Protein AF-A0A0T9NEE0-F1 (afdb_monomer)

Organism: NCBI:txid1288385

Foldseek 3Di:
DDPVVVVVVVVVVVVPPPPPPPPDPPPQAWKKWWLDPPNDPPPVIDIDTDHPPDDDPDDDPCPVVRTDDIDHHPPDDDDDDDDD

Mean predicted aligned error: 13.09 Å

Nearest PDB structures (foldseek):
  2m4v-assembly1_A  TM=3.061E-01  e=9.104E+00  Mycobacterium tuberculosis

Solvent-accessible surface area (backbone atoms only — not comparable to full-atom values): 5622 Å² total; per-residue (Å²): 136,55,73,70,56,55,54,52,53,54,55,55,57,63,70,73,64,68,77,76,80,77,82,65,89,79,58,78,71,28,42,33,39,10,43,26,60,91,70,33,61,62,98,80,27,45,77,49,71,45,62,75,96,69,86,72,96,64,75,60,75,88,48,69,96,38,65,58,27,74,50,72,44,87,95,66,86,85,89,87,82,80,90,130

Radius of gyration: 21.71 Å; Cα contacts (8 Å, |Δi|>4): 75; chains: 1; bounding box: 23×76×37 Å

pLDDT: mean 77.57, std 13.34, range [46.69, 95.06]

Secondary structure (DSSP, 8-state):
--HHHHHHHHHHHHHS--------TT-TT-EEEESSGGG--GGG--EEEE-TT---SS--GGGTTT--EEE--TT---------

Structure (mmCIF, N/CA/C/O backbone):
data_AF-A0A0T9NEE0-F1
#
_entry.id   AF-A0A0T9NEE0-F1
#
loop_
_atom_site.group_PDB
_atom_site.id
_atom_site.type_symbol
_atom_site.label_atom_id
_atom_site.label_alt_id
_atom_site.label_comp_id
_atom_site.label_asym_id
_atom_site.label_entity_id
_atom_site.label_seq_id
_atom_site.pdbx_PDB_ins_code
_atom_site.Cartn_x
_atom_site.Cartn_y
_atom_site.Cartn_z
_atom_site.occupancy
_atom_site.B_iso_or_equiv
_atom_site.auth_seq_id
_atom_site.auth_comp_id
_atom_site.auth_asym_id
_atom_site.auth_atom_id
_atom_site.pdbx_PDB_model_num
ATOM 1 N N . MET A 1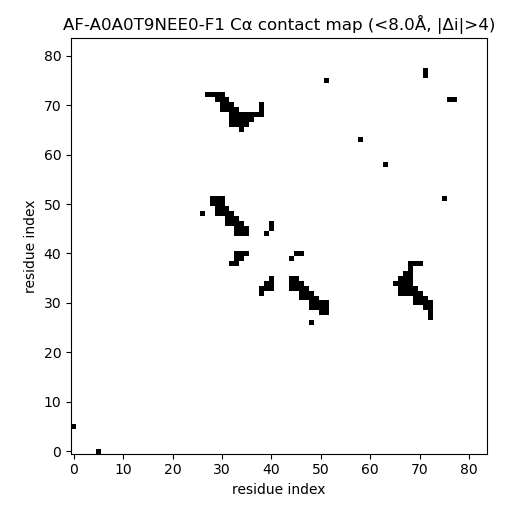 1 ? 7.321 54.450 15.222 1.00 57.19 1 MET A N 1
ATOM 2 C CA . MET A 1 1 ? 6.963 53.028 15.411 1.00 57.19 1 MET A CA 1
ATOM 3 C C . MET A 1 1 ? 8.157 52.371 16.079 1.00 57.19 1 MET A C 1
ATOM 5 O O . MET A 1 1 ? 9.225 52.362 15.481 1.00 57.19 1 MET A O 1
ATOM 9 N N . ASP A 1 2 ? 8.023 51.968 17.340 1.00 74.94 2 ASP A N 1
ATOM 10 C CA . ASP A 1 2 ? 9.163 51.577 18.181 1.00 74.94 2 ASP A CA 1
ATOM 11 C C . ASP A 1 2 ? 9.708 50.183 17.840 1.00 74.94 2 ASP A C 1
ATOM 13 O O . ASP A 1 2 ? 8.999 49.345 17.284 1.00 74.94 2 ASP A O 1
ATOM 17 N N . ILE A 1 3 ? 10.955 49.903 18.236 1.00 75.62 3 ILE A N 1
ATOM 18 C CA . ILE A 1 3 ? 11.642 48.605 18.050 1.00 75.62 3 ILE A CA 1
ATOM 19 C C . ILE A 1 3 ? 10.794 47.433 18.574 1.00 75.62 3 ILE A C 1
ATOM 21 O O . ILE A 1 3 ? 10.758 46.360 17.975 1.00 75.62 3 ILE A O 1
ATOM 25 N N . LYS A 1 4 ? 10.036 47.658 19.653 1.00 75.44 4 LYS A N 1
ATOM 26 C CA . LYS A 1 4 ? 9.092 46.680 20.216 1.00 75.44 4 LYS A CA 1
ATOM 27 C C . LYS A 1 4 ? 7.967 46.311 19.241 1.00 75.44 4 LYS A C 1
ATOM 29 O O . LYS A 1 4 ? 7.560 45.155 19.199 1.00 75.44 4 LYS A O 1
ATOM 34 N N . GLY A 1 5 ? 7.504 47.269 18.437 1.00 78.25 5 GLY A N 1
ATOM 35 C CA . GLY A 1 5 ? 6.517 47.036 17.383 1.00 78.25 5 GLY A CA 1
ATOM 36 C C . GLY A 1 5 ? 7.080 46.185 16.246 1.00 78.25 5 GLY A C 1
ATOM 37 O O . GLY A 1 5 ? 6.407 45.273 15.783 1.00 78.25 5 GLY A O 1
ATOM 38 N N . TYR A 1 6 ? 8.341 46.409 15.862 1.00 79.69 6 TYR A N 1
ATOM 39 C CA . TYR A 1 6 ? 9.028 45.573 14.870 1.00 79.69 6 TYR A CA 1
ATOM 40 C C . TYR A 1 6 ? 9.172 44.118 15.331 1.00 79.69 6 TYR A C 1
ATOM 42 O O . TYR A 1 6 ? 8.878 43.201 14.570 1.00 79.69 6 TYR A O 1
ATOM 50 N N . ILE A 1 7 ? 9.563 43.903 16.590 1.00 80.12 7 ILE A N 1
ATOM 51 C CA . ILE A 1 7 ? 9.718 42.556 17.161 1.00 80.12 7 ILE A CA 1
ATOM 52 C C . ILE A 1 7 ? 8.376 41.811 17.192 1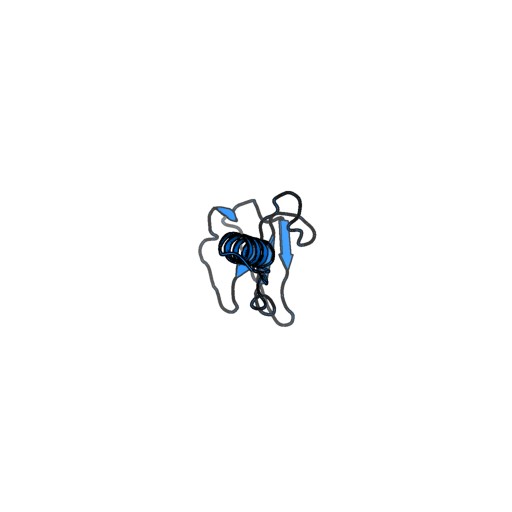.00 80.12 7 ILE A C 1
ATOM 54 O O . ILE A 1 7 ? 8.321 40.634 16.840 1.00 80.12 7 ILE A O 1
ATOM 58 N N . LEU A 1 8 ? 7.286 42.496 17.554 1.00 79.69 8 LEU A N 1
ATOM 59 C CA . LEU A 1 8 ? 5.947 41.904 17.581 1.00 79.69 8 LEU A CA 1
ATOM 60 C C . LEU A 1 8 ? 5.464 41.502 16.178 1.00 79.69 8 LEU A C 1
ATOM 62 O O . LEU A 1 8 ? 4.901 40.425 16.007 1.00 79.69 8 LEU A O 1
ATOM 66 N N . ILE A 1 9 ? 5.727 42.335 15.169 1.00 79.06 9 ILE A N 1
ATOM 67 C CA . ILE A 1 9 ? 5.365 42.057 13.773 1.00 79.06 9 ILE A CA 1
ATOM 68 C C . ILE A 1 9 ? 6.154 40.853 13.226 1.00 79.06 9 ILE A C 1
ATOM 70 O O . ILE A 1 9 ? 5.579 40.005 12.546 1.00 79.06 9 ILE A O 1
ATOM 74 N N . ILE A 1 10 ? 7.445 40.735 13.556 1.00 77.69 10 ILE A N 1
ATOM 75 C CA . ILE A 1 10 ? 8.277 39.587 13.158 1.00 77.69 10 ILE A CA 1
ATOM 76 C C . ILE A 1 10 ? 7.780 38.293 13.817 1.00 77.69 10 ILE A C 1
ATOM 78 O O . ILE A 1 10 ? 7.652 37.277 13.138 1.00 77.69 10 ILE A O 1
ATOM 82 N N . LEU A 1 11 ? 7.439 38.328 15.109 1.00 74.69 11 LEU A N 1
ATOM 83 C CA . LEU A 1 11 ? 6.866 37.178 15.818 1.00 74.69 11 LEU A CA 1
ATOM 84 C C . LEU A 1 11 ? 5.537 36.722 15.206 1.00 74.69 11 LEU A C 1
ATOM 86 O O . LEU A 1 11 ? 5.321 35.525 15.048 1.00 74.69 11 LEU A O 1
ATOM 90 N N . LEU A 1 12 ? 4.675 37.663 14.813 1.00 71.88 12 LEU A N 1
ATOM 91 C CA . LEU A 1 12 ? 3.406 37.344 14.158 1.00 71.88 12 LEU A CA 1
ATOM 92 C C . LEU A 1 12 ? 3.614 36.702 12.780 1.00 71.88 12 LEU A C 1
ATOM 94 O O . LEU A 1 12 ? 2.904 35.756 12.453 1.00 71.88 12 LEU A O 1
ATOM 98 N N . MET A 1 13 ? 4.609 37.138 12.000 1.00 66.44 13 MET A N 1
ATOM 99 C CA . MET A 1 13 ? 4.925 36.517 10.706 1.00 66.44 13 MET A CA 1
ATOM 100 C C . MET A 1 13 ? 5.380 35.053 10.829 1.00 66.44 13 MET A C 1
ATOM 102 O O . MET A 1 13 ? 5.069 34.255 9.949 1.00 66.44 13 MET A O 1
ATOM 106 N N . PHE A 1 14 ? 6.047 34.675 11.925 1.00 62.94 14 PHE A N 1
ATOM 107 C CA . PHE A 1 14 ? 6.495 33.295 12.160 1.00 62.94 14 PHE A CA 1
ATOM 108 C C . PHE A 1 14 ? 5.366 32.319 12.538 1.00 62.94 14 PHE A C 1
ATOM 110 O O . PHE A 1 14 ? 5.535 31.113 12.388 1.00 62.94 14 PHE A O 1
ATOM 117 N N . VAL A 1 15 ? 4.212 32.806 13.011 1.00 64.25 15 VAL A N 1
ATOM 118 C CA . VAL A 1 15 ? 3.080 31.946 13.416 1.00 64.25 15 VAL A CA 1
ATOM 119 C C . VAL A 1 15 ? 2.255 31.474 12.211 1.00 64.25 15 VAL A C 1
ATOM 121 O O . VAL A 1 15 ? 1.624 30.421 12.271 1.00 64.25 15 VAL A O 1
ATOM 124 N N . PHE A 1 16 ? 2.285 32.206 11.094 1.00 60.06 16 PHE A N 1
ATOM 125 C CA . PHE A 1 16 ? 1.491 31.879 9.902 1.00 60.06 16 PHE A CA 1
ATOM 126 C C . PHE A 1 16 ? 2.234 31.047 8.854 1.00 60.06 16 PHE A C 1
ATOM 128 O O . PHE A 1 16 ? 1.619 30.589 7.893 1.00 60.06 16 PHE A O 1
ATOM 135 N N . THR A 1 17 ? 3.530 30.791 9.029 1.00 60.38 17 THR A N 1
ATOM 136 C CA . THR A 1 17 ? 4.298 29.922 8.134 1.00 60.38 17 THR A CA 1
ATOM 137 C C . THR A 1 17 ? 4.298 28.490 8.653 1.00 60.38 17 THR A C 1
ATOM 139 O O . THR A 1 17 ? 5.336 27.907 8.948 1.00 60.38 17 THR A O 1
ATOM 142 N N . SER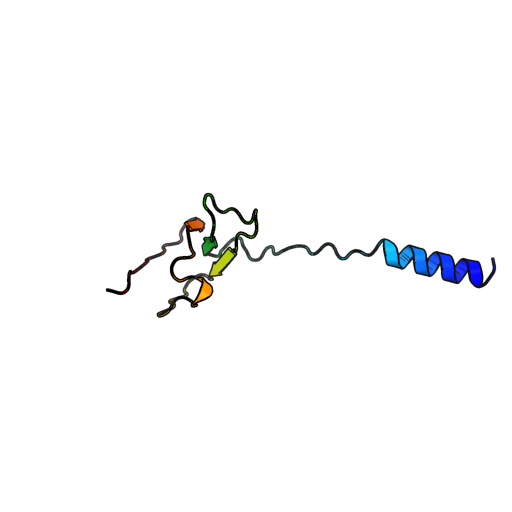 A 1 18 ? 3.114 27.883 8.751 1.00 61.84 18 SER A N 1
ATOM 143 C CA . SER A 1 18 ? 3.062 26.422 8.722 1.00 61.84 18 SER A CA 1
ATOM 144 C C . SER A 1 18 ? 3.466 26.000 7.306 1.00 61.84 18 SER A C 1
ATOM 146 O O . SER A 1 18 ? 2.749 26.361 6.368 1.00 61.84 18 SER A O 1
ATOM 148 N N . PRO A 1 19 ? 4.582 25.280 7.086 1.00 61.09 19 PRO A N 1
ATOM 149 C CA . PRO A 1 19 ? 4.743 24.595 5.818 1.00 61.09 19 PRO A CA 1
ATOM 150 C C . PRO A 1 19 ? 3.570 23.621 5.724 1.00 61.09 19 PRO A C 1
ATOM 152 O O . PRO A 1 19 ? 3.436 22.709 6.541 1.00 61.09 19 PRO A O 1
ATOM 155 N N . SER A 1 20 ? 2.675 23.846 4.765 1.00 58.22 20 SER A N 1
ATOM 156 C CA . SER A 1 20 ? 1.772 22.790 4.338 1.00 58.22 20 SER A CA 1
ATOM 157 C C . SER A 1 20 ? 2.680 21.687 3.814 1.00 58.22 20 SER A C 1
ATOM 159 O O . SER A 1 20 ? 3.326 21.835 2.779 1.00 58.22 20 SER A O 1
ATOM 161 N N . VAL A 1 21 ? 2.815 20.609 4.586 1.00 56.44 21 VAL A N 1
ATOM 162 C CA . VAL A 1 21 ? 3.424 19.374 4.105 1.00 56.44 21 VAL A CA 1
ATOM 163 C C . VAL A 1 21 ? 2.501 18.895 2.993 1.00 56.44 21 VAL A C 1
ATOM 165 O O . VAL A 1 21 ? 1.485 18.253 3.245 1.00 56.44 21 VAL A O 1
ATOM 168 N N . MET A 1 22 ? 2.789 19.308 1.761 1.00 52.69 22 MET A N 1
ATOM 169 C CA . MET A 1 22 ? 2.171 18.728 0.584 1.00 52.69 22 MET A CA 1
ATOM 170 C C . MET A 1 22 ? 2.717 17.309 0.491 1.00 52.69 22 MET A C 1
ATOM 172 O O . MET A 1 22 ? 3.829 17.083 0.019 1.00 52.69 22 MET A O 1
ATOM 176 N N . ALA A 1 23 ? 1.962 16.371 1.055 1.00 49.03 23 ALA A N 1
ATOM 177 C CA . ALA A 1 23 ? 2.213 14.954 0.911 1.00 49.03 23 ALA A CA 1
ATOM 178 C C . ALA A 1 23 ? 1.980 14.568 -0.558 1.00 49.03 23 ALA A C 1
ATOM 180 O O . ALA A 1 23 ? 0.855 14.364 -0.994 1.00 49.03 23 ALA A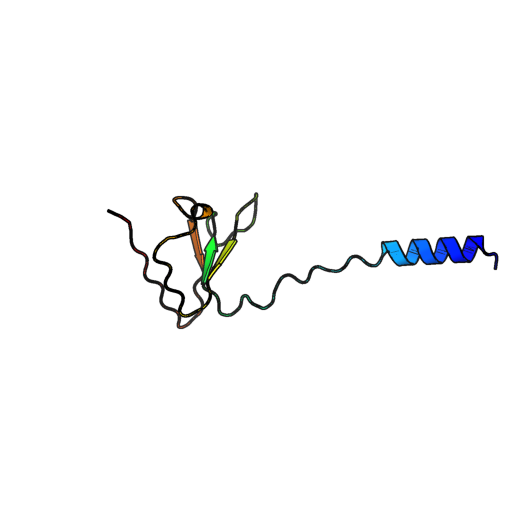 O 1
ATOM 181 N N . ASP A 1 24 ? 3.090 14.541 -1.287 1.00 46.69 24 ASP A N 1
ATOM 182 C CA . ASP A 1 24 ? 3.472 13.493 -2.226 1.00 46.69 24 ASP A CA 1
ATOM 183 C C . ASP A 1 24 ? 2.550 13.198 -3.430 1.00 46.69 24 ASP A C 1
ATOM 185 O O . ASP A 1 24 ? 1.731 12.278 -3.434 1.00 46.69 24 ASP A O 1
ATOM 189 N N . ASN A 1 25 ? 2.800 13.927 -4.522 1.00 47.97 25 ASN A N 1
ATOM 190 C CA . ASN A 1 25 ? 2.359 13.577 -5.877 1.00 47.97 25 ASN A CA 1
ATOM 191 C C . ASN A 1 25 ? 3.275 12.526 -6.557 1.00 47.97 25 ASN A C 1
ATOM 193 O O . ASN A 1 25 ? 3.253 12.421 -7.778 1.00 47.97 25 ASN A O 1
ATOM 197 N N . GLN A 1 26 ? 4.094 11.748 -5.830 1.00 50.19 26 GLN A N 1
ATOM 198 C CA . GLN A 1 26 ? 4.828 10.605 -6.413 1.00 50.19 26 GLN A CA 1
ATOM 199 C C . GLN A 1 26 ? 4.042 9.282 -6.346 1.00 50.19 26 GLN A C 1
ATOM 201 O O . GLN A 1 26 ? 4.591 8.218 -6.619 1.00 50.19 26 GLN A O 1
ATOM 206 N N . SER A 1 27 ? 2.755 9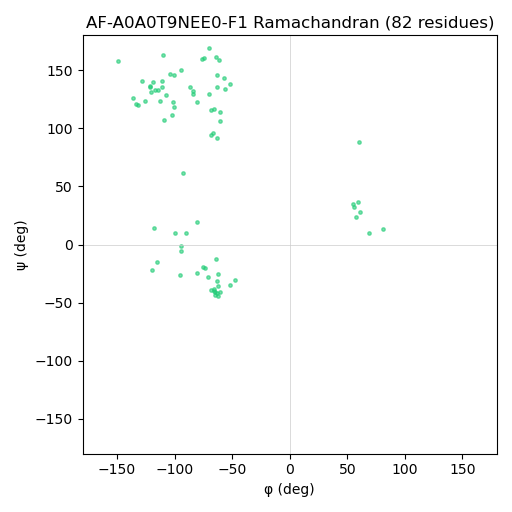.326 -5.982 1.00 53.50 27 SER A N 1
ATOM 207 C CA . SER A 1 27 ? 1.924 8.135 -5.745 1.00 53.50 27 SER A CA 1
ATOM 208 C C . SER A 1 27 ? 1.095 7.650 -6.938 1.00 53.50 27 SER A C 1
ATOM 210 O O . SER A 1 27 ? 0.393 6.649 -6.796 1.00 53.50 27 SER A O 1
ATOM 212 N N . GLU A 1 28 ? 1.136 8.318 -8.094 1.00 59.56 28 GLU A N 1
ATOM 213 C CA . GLU A 1 28 ? 0.241 7.942 -9.201 1.00 59.56 28 GLU A CA 1
ATOM 214 C C . GLU A 1 28 ? 0.616 6.599 -9.854 1.00 59.56 28 GLU A C 1
ATOM 216 O O . GLU A 1 28 ? -0.285 5.868 -10.264 1.00 59.56 28 GLU A O 1
ATOM 221 N N . ASP A 1 29 ? 1.895 6.201 -9.812 1.00 73.81 29 ASP A N 1
ATOM 222 C CA . ASP A 1 29 ? 2.390 5.006 -10.518 1.00 73.81 29 ASP A CA 1
ATOM 223 C C . ASP A 1 29 ? 2.960 3.905 -9.599 1.00 73.81 29 ASP A C 1
ATOM 225 O O . ASP A 1 29 ? 3.620 2.980 -10.069 1.00 73.81 29 ASP A O 1
ATOM 229 N N . ASN A 1 30 ? 2.718 3.968 -8.286 1.00 86.19 30 ASN A N 1
ATOM 230 C CA . ASN A 1 30 ? 3.221 2.957 -7.349 1.00 86.19 30 ASN A CA 1
ATOM 231 C C . ASN A 1 30 ? 2.119 1.990 -6.907 1.00 86.19 30 ASN A C 1
ATOM 233 O O . ASN A 1 30 ? 0.964 2.372 -6.706 1.00 86.19 30 ASN A O 1
ATOM 237 N N . VAL A 1 31 ? 2.497 0.734 -6.670 1.00 88.62 31 VAL A N 1
ATOM 238 C CA . VAL A 1 31 ? 1.632 -0.229 -5.982 1.00 88.62 31 VAL A CA 1
ATOM 239 C C . VAL A 1 31 ? 1.744 0.035 -4.488 1.00 88.62 31 VAL A C 1
ATOM 241 O O . VAL A 1 31 ? 2.839 -0.015 -3.931 1.00 88.62 31 VAL A O 1
ATOM 244 N N . CYS A 1 32 ? 0.624 0.316 -3.827 1.00 90.12 32 CYS A N 1
ATOM 245 C CA . CYS A 1 32 ? 0.614 0.635 -2.402 1.00 90.12 32 CYS A CA 1
ATOM 246 C C . CYS A 1 32 ? -0.121 -0.433 -1.595 1.00 90.12 32 CYS A C 1
ATOM 248 O O . CYS A 1 32 ? -1.242 -0.823 -1.916 1.00 90.12 32 CYS A O 1
ATOM 250 N N . PHE A 1 33 ? 0.500 -0.857 -0.505 1.00 90.50 33 PHE A N 1
ATOM 251 C CA . PHE A 1 33 ? 0.014 -1.859 0.428 1.00 90.50 33 PHE A CA 1
ATOM 252 C C . PHE A 1 33 ? -0.331 -1.184 1.751 1.00 90.50 33 PHE A C 1
ATOM 254 O O . PHE A 1 33 ? 0.372 -0.277 2.204 1.00 90.50 33 PHE A O 1
ATOM 261 N N . TYR A 1 34 ? -1.424 -1.620 2.363 1.00 93.00 34 TYR A N 1
ATOM 262 C CA . TYR A 1 34 ? -2.018 -0.975 3.525 1.00 93.00 34 TYR A CA 1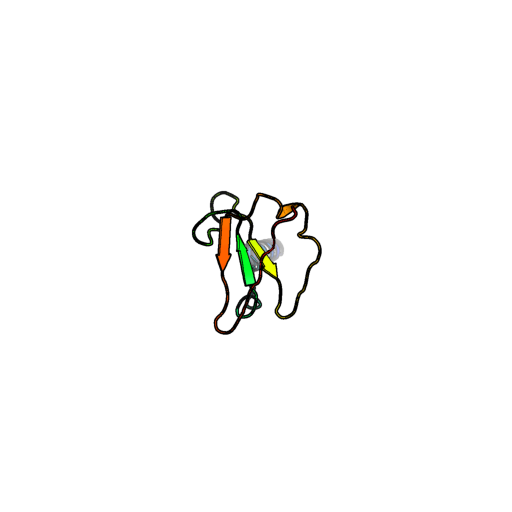
ATOM 263 C C . TYR A 1 34 ? -2.231 -1.984 4.640 1.00 93.00 34 TYR A C 1
ATOM 265 O O . TYR A 1 34 ? -2.663 -3.111 4.389 1.00 93.00 34 TYR A O 1
ATOM 273 N N . SER A 1 35 ? -1.987 -1.562 5.881 1.00 93.62 35 SER A N 1
ATOM 274 C CA . SER A 1 35 ? -2.214 -2.433 7.036 1.00 93.62 35 SER A CA 1
ATOM 275 C C . SER A 1 35 ? -3.686 -2.601 7.408 1.00 93.62 35 SER A C 1
ATOM 277 O O . SER A 1 35 ? -4.042 -3.552 8.096 1.00 93.62 35 SER A O 1
ATOM 279 N N . ASN A 1 36 ? -4.542 -1.687 6.951 1.00 94.94 36 ASN A N 1
ATOM 280 C CA . ASN A 1 36 ? -5.979 -1.714 7.200 1.00 94.94 36 ASN A CA 1
ATOM 281 C C . ASN A 1 36 ? -6.745 -2.038 5.916 1.00 94.94 36 ASN A C 1
ATOM 283 O O . ASN A 1 36 ? -6.231 -1.892 4.801 1.00 94.94 36 ASN A O 1
ATOM 287 N N . ASP A 1 37 ? -8.001 -2.438 6.081 1.00 95.06 37 ASP A N 1
ATOM 288 C CA . ASP A 1 37 ? -8.919 -2.661 4.970 1.00 95.06 37 ASP A CA 1
ATOM 289 C C . ASP A 1 37 ? -9.221 -1.366 4.204 1.00 95.06 37 ASP A C 1
ATOM 291 O O . ASP A 1 37 ? -9.074 -0.248 4.714 1.00 95.06 37 ASP A O 1
ATOM 295 N N . ASN A 1 38 ? -9.716 -1.525 2.974 1.00 94.94 38 ASN A N 1
ATOM 296 C CA . ASN A 1 38 ? -10.218 -0.434 2.133 1.00 94.94 38 ASN A CA 1
ATOM 297 C C . ASN A 1 38 ? -9.206 0.702 1.892 1.00 94.94 38 ASN A C 1
ATOM 299 O O . ASN A 1 38 ? -9.605 1.859 1.754 1.00 94.94 38 ASN A O 1
ATOM 303 N N . TYR A 1 39 ? -7.908 0.387 1.841 1.00 93.38 39 TYR A N 1
ATOM 304 C CA . TYR A 1 39 ? -6.835 1.355 1.580 1.00 93.38 39 TYR A CA 1
ATOM 305 C C . TYR A 1 39 ? -6.756 2.480 2.630 1.00 93.38 39 TYR A C 1
ATOM 307 O O . TYR A 1 39 ? -6.368 3.609 2.327 1.00 93.38 39 TYR A O 1
ATOM 315 N N . SER A 1 40 ? -7.186 2.202 3.864 1.00 92.31 40 SER A N 1
ATOM 316 C CA . SER A 1 40 ? -7.305 3.209 4.918 1.00 92.31 40 SER A CA 1
ATOM 317 C C . SER A 1 40 ? -5.980 3.461 5.646 1.00 92.31 40 SER A C 1
ATOM 319 O O . SER A 1 40 ? -5.339 2.536 6.135 1.00 92.31 40 SER A O 1
ATOM 321 N N . GLU A 1 41 ? -5.620 4.736 5.806 1.00 91.44 41 GLU A N 1
ATOM 322 C CA . GLU A 1 41 ? -4.520 5.202 6.677 1.00 91.44 41 GLU A CA 1
ATOM 323 C C . GLU A 1 41 ? -5.048 5.730 8.034 1.00 91.44 41 GLU A C 1
ATOM 325 O O . GLU A 1 41 ? -4.321 6.347 8.811 1.00 91.44 41 GLU A O 1
ATOM 330 N N . LYS A 1 42 ? -6.341 5.522 8.336 1.00 90.50 42 LYS A N 1
ATOM 331 C CA . LYS A 1 42 ? -6.960 5.939 9.608 1.00 90.50 42 LYS A CA 1
ATOM 332 C C . LYS A 1 42 ? -6.533 5.039 10.766 1.00 90.50 42 LYS A C 1
ATOM 334 O O . LYS A 1 42 ? -6.083 3.919 10.550 1.00 90.50 42 LYS A O 1
ATOM 339 N N . ASP A 1 43 ? -6.699 5.537 11.990 1.00 90.19 43 ASP A N 1
ATOM 340 C CA . ASP A 1 43 ? -6.484 4.781 13.234 1.00 90.19 43 ASP A CA 1
ATOM 341 C C . ASP A 1 43 ? -5.084 4.146 13.343 1.00 90.19 43 ASP A C 1
ATOM 343 O O . ASP A 1 43 ? -4.908 3.057 13.881 1.00 90.19 43 ASP A O 1
ATOM 347 N N . GLY A 1 44 ? -4.067 4.838 12.814 1.00 86.44 44 GLY A N 1
ATOM 348 C CA . GLY A 1 44 ? -2.682 4.359 12.807 1.00 86.44 44 GLY A CA 1
ATOM 349 C C . GLY A 1 44 ? -2.360 3.362 11.689 1.00 86.44 44 GLY A C 1
ATOM 350 O O . GLY A 1 44 ? -1.306 2.726 11.735 1.00 86.44 44 GLY A O 1
ATOM 351 N N . GLY A 1 45 ? -3.243 3.232 10.693 1.00 89.00 45 GLY A N 1
ATOM 352 C CA . GLY A 1 45 ? -3.004 2.446 9.488 1.00 89.00 45 GLY A CA 1
ATOM 353 C C . GLY A 1 45 ? -1.737 2.895 8.761 1.00 89.00 45 GLY A C 1
ATOM 354 O O . GLY A 1 45 ? -1.494 4.088 8.580 1.00 89.00 45 GLY A O 1
ATOM 355 N N . LYS A 1 46 ? -0.913 1.930 8.354 1.00 89.19 46 LYS A N 1
ATOM 356 C CA . LYS A 1 46 ? 0.348 2.167 7.649 1.00 89.19 46 LYS A CA 1
ATOM 357 C C . LYS A 1 46 ? 0.173 1.934 6.155 1.00 89.19 46 LYS A C 1
ATOM 359 O O . LYS A 1 46 ? -0.559 1.029 5.757 1.00 89.19 46 LYS A O 1
ATOM 364 N N . LYS A 1 47 ? 0.897 2.718 5.357 1.00 89.56 47 LYS A N 1
ATOM 365 C CA . LYS A 1 47 ? 0.989 2.591 3.902 1.00 89.56 47 LYS A CA 1
ATOM 366 C C . LYS A 1 47 ? 2.438 2.372 3.494 1.00 89.56 47 LYS A C 1
ATOM 368 O O . LYS A 1 47 ? 3.330 3.080 3.959 1.00 89.56 47 LYS A O 1
ATOM 373 N N . PHE A 1 48 ? 2.646 1.433 2.584 1.00 87.25 48 PHE A N 1
ATOM 374 C CA . PHE A 1 48 ? 3.943 1.131 1.999 1.00 87.25 48 PHE A CA 1
ATOM 375 C C . PHE A 1 48 ? 3.785 1.059 0.485 1.00 87.25 48 PHE A C 1
ATOM 377 O O . PHE A 1 48 ? 2.999 0.255 -0.006 1.00 87.25 48 PHE A O 1
ATOM 384 N N . CYS A 1 49 ? 4.490 1.911 -0.254 1.00 87.25 49 CYS A N 1
ATOM 385 C CA . CYS A 1 49 ? 4.398 1.950 -1.709 1.00 87.25 49 CYS A CA 1
ATOM 386 C C . CYS A 1 49 ? 5.695 1.440 -2.329 1.00 87.25 49 CYS A C 1
ATOM 388 O O . CYS A 1 49 ? 6.784 1.801 -1.883 1.00 87.25 49 CYS A O 1
ATOM 390 N N . VAL A 1 50 ? 5.551 0.600 -3.346 1.00 84.75 50 VAL A N 1
ATOM 391 C CA . VAL A 1 50 ? 6.644 -0.032 -4.082 1.00 84.75 50 VAL A CA 1
ATOM 392 C C . VAL A 1 50 ? 6.569 0.448 -5.533 1.00 84.75 50 VAL A C 1
ATOM 394 O O . VAL A 1 50 ? 5.468 0.476 -6.101 1.00 84.75 50 VAL A O 1
ATOM 397 N N . PRO A 1 51 ? 7.699 0.867 -6.129 1.00 81.69 51 PRO A N 1
ATOM 398 C CA . PRO A 1 51 ? 7.717 1.323 -7.508 1.00 81.69 51 PRO A CA 1
ATOM 399 C C . PRO A 1 51 ? 7.507 0.180 -8.508 1.00 81.69 51 PRO A C 1
ATOM 401 O O . PRO A 1 51 ? 7.516 -1.009 -8.181 1.00 81.69 51 PRO A O 1
ATOM 404 N N . TYR A 1 52 ? 7.293 0.555 -9.764 1.00 75.06 52 TYR A N 1
ATOM 405 C CA . TYR A 1 52 ? 7.206 -0.384 -10.876 1.00 75.06 52 TYR A CA 1
ATOM 406 C C . TYR A 1 52 ? 8.528 -1.146 -11.096 1.00 75.06 52 TYR A C 1
ATOM 408 O O . TYR A 1 52 ? 9.602 -0.576 -10.918 1.00 75.06 52 TYR A O 1
ATOM 416 N N . TYR A 1 53 ? 8.443 -2.413 -11.526 1.00 66.94 53 TYR A N 1
ATOM 417 C CA . TYR A 1 53 ? 9.590 -3.314 -11.748 1.00 66.94 53 TYR A CA 1
ATOM 418 C C . TYR A 1 53 ? 10.470 -3.573 -10.515 1.00 66.94 53 TYR A C 1
ATOM 420 O O . TYR A 1 53 ? 11.686 -3.720 -10.632 1.00 66.94 53 TYR A O 1
ATOM 428 N N . THR A 1 54 ? 9.857 -3.666 -9.338 1.00 70.50 54 THR A N 1
ATOM 429 C CA . THR A 1 54 ? 10.556 -4.127 -8.133 1.00 70.50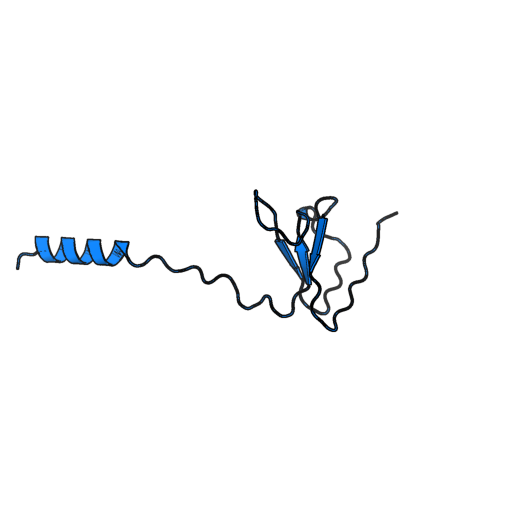 54 THR A CA 1
ATOM 430 C C . THR A 1 54 ? 10.199 -5.584 -7.866 1.00 70.50 54 THR A C 1
ATOM 432 O O . THR A 1 54 ? 9.023 -5.917 -7.731 1.00 70.50 54 THR A O 1
ATOM 435 N N . GLU A 1 55 ? 11.211 -6.445 -7.810 1.00 71.62 55 GLU A N 1
ATOM 436 C CA . GLU A 1 55 ? 11.101 -7.810 -7.296 1.00 71.62 55 GLU A CA 1
ATOM 437 C C . GLU A 1 55 ? 11.841 -7.854 -5.960 1.00 71.62 55 GLU A C 1
ATOM 439 O O . GLU A 1 55 ? 13.069 -7.786 -5.922 1.00 71.62 55 GLU A O 1
ATOM 444 N N . ASP A 1 56 ? 11.088 -7.933 -4.866 1.00 71.75 56 ASP A N 1
ATOM 445 C CA . ASP A 1 56 ? 11.650 -8.093 -3.531 1.00 71.75 56 ASP A CA 1
ATOM 446 C C . ASP A 1 56 ? 11.496 -9.555 -3.106 1.00 71.75 56 ASP A C 1
ATOM 448 O O . ASP A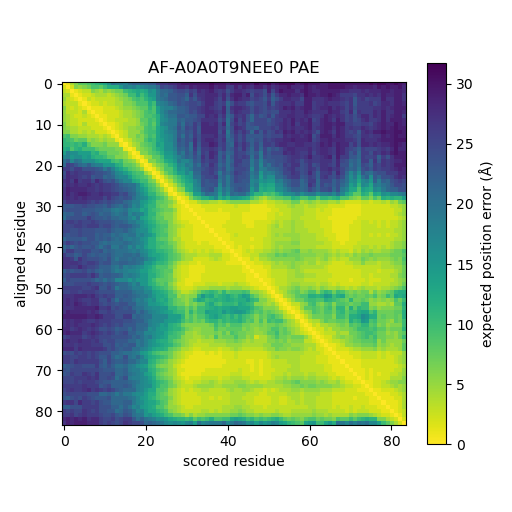 1 56 ? 10.389 -10.033 -2.859 1.00 71.75 56 ASP A O 1
ATOM 452 N N . GLU A 1 57 ? 12.620 -10.269 -3.013 1.00 64.06 57 GLU A N 1
ATOM 453 C CA . GLU A 1 57 ? 12.664 -11.669 -2.560 1.00 64.06 57 GLU A CA 1
ATOM 454 C C . GLU A 1 57 ? 12.168 -11.813 -1.109 1.00 64.06 57 GLU A C 1
ATOM 456 O O . GLU A 1 57 ? 11.640 -12.851 -0.720 1.00 64.06 57 GLU A O 1
ATOM 461 N N . TRP A 1 58 ? 12.284 -10.741 -0.319 1.00 64.31 58 TRP A N 1
ATOM 462 C CA . TRP A 1 58 ? 11.848 -10.690 1.070 1.00 64.31 58 TRP A CA 1
ATOM 463 C C . TRP A 1 58 ? 11.070 -9.407 1.331 1.00 64.31 58 TRP A C 1
ATOM 465 O O . TRP A 1 58 ? 11.600 -8.301 1.210 1.00 64.31 58 TRP A O 1
ATOM 475 N N . LEU A 1 59 ? 9.819 -9.549 1.766 1.00 68.44 59 LEU A N 1
ATOM 476 C CA . LEU A 1 59 ? 9.062 -8.421 2.294 1.00 68.44 59 LEU A CA 1
ATOM 477 C C . LEU A 1 59 ? 9.757 -7.894 3.557 1.00 68.44 59 LEU A C 1
ATOM 479 O O . LEU A 1 59 ? 10.138 -8.670 4.436 1.00 68.44 59 LEU A O 1
ATOM 483 N N . PHE A 1 60 ? 9.893 -6.570 3.693 1.00 72.38 60 PHE A N 1
ATOM 484 C CA . PHE A 1 60 ? 10.387 -5.982 4.942 1.00 72.38 60 PHE A CA 1
ATOM 485 C C . PHE A 1 60 ? 9.568 -6.516 6.124 1.00 72.38 60 PHE A C 1
ATOM 487 O O . PHE A 1 60 ? 8.345 -6.543 6.042 1.00 72.38 60 PHE A O 1
ATOM 494 N N . ASN A 1 61 ? 10.199 -6.849 7.257 1.00 73.75 61 ASN A N 1
ATOM 495 C CA . ASN A 1 61 ? 9.517 -7.438 8.429 1.00 73.75 61 ASN A CA 1
ATOM 496 C C . ASN A 1 61 ? 8.223 -6.717 8.850 1.00 73.75 61 ASN A C 1
ATOM 498 O O . ASN A 1 61 ? 7.300 -7.343 9.357 1.00 73.75 61 ASN A O 1
ATOM 502 N N . GLN A 1 62 ? 8.143 -5.403 8.625 1.00 71.31 62 GLN A N 1
ATOM 503 C CA . GLN A 1 62 ? 6.955 -4.589 8.893 1.00 71.31 62 GLN A CA 1
ATOM 504 C C . GLN A 1 62 ? 5.713 -4.942 8.047 1.00 71.31 62 GLN A C 1
ATOM 506 O O . GLN A 1 62 ? 4.631 -4.460 8.375 1.00 71.31 62 GLN A O 1
ATOM 511 N N . TRP A 1 63 ? 5.860 -5.752 6.996 1.00 77.44 63 TRP A N 1
ATOM 512 C CA . TRP A 1 63 ? 4.806 -6.248 6.101 1.00 77.44 63 TRP A CA 1
ATOM 513 C C . TRP A 1 63 ? 4.287 -7.632 6.496 1.00 77.44 63 TRP A C 1
ATOM 515 O O . TRP A 1 63 ? 3.161 -7.992 6.155 1.00 77.44 63 TRP A O 1
ATOM 525 N N . ASN A 1 64 ? 5.109 -8.433 7.179 1.00 77.06 64 ASN A N 1
ATOM 526 C CA . ASN A 1 64 ? 4.782 -9.828 7.437 1.00 77.06 64 ASN A CA 1
ATOM 527 C C . ASN A 1 64 ? 3.558 -9.927 8.358 1.00 77.06 64 ASN A C 1
ATOM 529 O O . ASN A 1 64 ? 3.609 -9.489 9.507 1.00 77.06 64 ASN A O 1
ATOM 533 N N . ASN A 1 65 ? 2.467 -10.505 7.849 1.00 80.25 65 ASN A N 1
ATOM 534 C CA . ASN A 1 65 ? 1.168 -10.615 8.524 1.00 80.25 65 ASN A CA 1
ATOM 535 C C . ASN A 1 65 ? 0.537 -9.277 8.951 1.00 80.25 65 ASN A C 1
ATOM 537 O O . ASN A 1 65 ? -0.276 -9.250 9.873 1.00 80.25 65 ASN A O 1
ATOM 541 N N . THR A 1 66 ? 0.902 -8.164 8.308 1.00 88.56 66 THR A N 1
ATOM 542 C CA . THR A 1 66 ? 0.342 -6.842 8.635 1.00 88.56 66 THR A CA 1
ATOM 543 C C . THR A 1 66 ? -0.470 -6.222 7.510 1.00 88.56 66 THR A C 1
ATOM 545 O O . THR A 1 66 ? -1.183 -5.264 7.781 1.00 88.56 66 THR A O 1
ATOM 548 N N . ILE A 1 67 ? -0.372 -6.721 6.273 1.00 90.81 67 ILE A N 1
ATOM 549 C CA . ILE A 1 67 ? -1.064 -6.159 5.107 1.00 90.81 67 ILE A CA 1
ATOM 550 C C . ILE A 1 67 ? -2.494 -6.700 5.007 1.00 90.81 67 ILE A C 1
ATOM 552 O O . ILE A 1 67 ? -2.698 -7.911 4.994 1.00 90.81 67 ILE A O 1
ATOM 556 N N . SER A 1 68 ? -3.463 -5.794 4.855 1.00 94.12 68 SER A N 1
ATOM 557 C CA . SER A 1 68 ? -4.895 -6.115 4.737 1.00 94.12 68 SER A CA 1
ATOM 558 C C . SER A 1 68 ? -5.513 -5.651 3.411 1.00 94.12 68 SER A C 1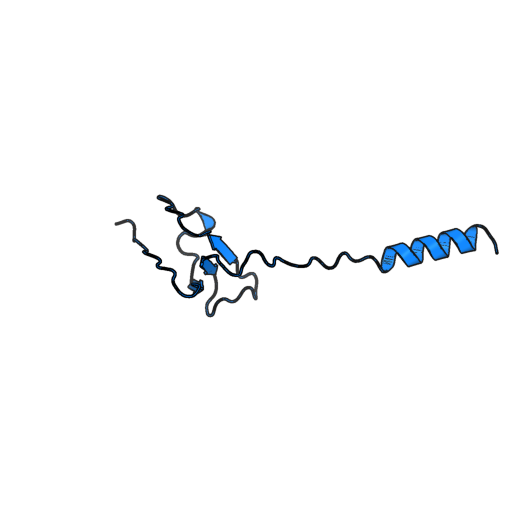
ATOM 560 O O . SER A 1 68 ? -6.523 -6.196 2.974 1.00 94.12 68 SER A O 1
ATOM 562 N N . SER A 1 69 ? -4.922 -4.668 2.718 1.00 94.62 69 SER A N 1
ATOM 563 C CA . SER A 1 69 ? -5.388 -4.261 1.382 1.00 94.62 69 SER A CA 1
ATOM 564 C C . SER A 1 69 ? -4.270 -3.730 0.475 1.00 94.62 69 SER A C 1
ATOM 566 O O . SER A 1 69 ? -3.218 -3.301 0.950 1.00 94.62 69 SER A O 1
ATOM 568 N N . ILE A 1 70 ? -4.487 -3.773 -0.846 1.00 92.00 70 ILE A N 1
ATOM 569 C CA . ILE A 1 70 ? -3.514 -3.375 -1.880 1.00 92.00 70 ILE A CA 1
ATOM 570 C C . ILE A 1 70 ? -4.171 -2.531 -2.979 1.00 92.00 70 ILE A C 1
ATOM 572 O O . ILE A 1 70 ? -5.143 -2.952 -3.602 1.00 92.00 70 ILE A O 1
ATOM 576 N N . LYS A 1 71 ? -3.620 -1.347 -3.255 1.00 92.69 71 LYS A N 1
ATOM 577 C CA . LYS A 1 71 ? -4.023 -0.484 -4.368 1.00 92.69 71 LYS A CA 1
ATOM 578 C C . LYS A 1 71 ? -3.041 -0.649 -5.524 1.00 92.69 71 LYS A C 1
ATOM 580 O O . LYS A 1 71 ? -1.859 -0.342 -5.382 1.00 92.69 71 LYS A O 1
ATOM 585 N N . ILE A 1 72 ? -3.554 -1.107 -6.662 1.00 91.31 72 ILE A N 1
ATOM 586 C CA . ILE A 1 72 ? -2.778 -1.378 -7.875 1.00 91.31 72 ILE A CA 1
ATOM 587 C C . ILE A 1 72 ? -3.200 -0.369 -8.958 1.00 91.31 72 ILE A C 1
ATOM 589 O O . ILE A 1 72 ? -4.398 -0.293 -9.255 1.00 91.31 72 ILE A O 1
ATOM 593 N N . PRO A 1 73 ? -2.272 0.416 -9.536 1.00 89.62 73 PRO A N 1
ATOM 594 C CA . PRO A 1 73 ? -2.566 1.281 -10.676 1.00 89.62 73 PRO A CA 1
ATOM 595 C C . PRO A 1 73 ? -3.027 0.495 -11.911 1.00 89.62 73 PRO A C 1
ATOM 597 O O . PRO A 1 73 ? -2.758 -0.698 -12.066 1.00 89.62 73 PRO A O 1
ATOM 600 N N . SER A 1 74 ? -3.711 1.175 -12.830 1.00 86.38 74 SER A N 1
ATOM 601 C CA . SER A 1 74 ? -4.082 0.584 -14.119 1.00 86.38 74 SER A CA 1
ATOM 602 C C . SER A 1 74 ? -2.840 0.099 -14.876 1.00 86.38 74 SER A C 1
ATOM 604 O O . SER A 1 74 ? -1.811 0.765 -14.861 1.00 86.38 74 SER A O 1
ATOM 606 N N . TYR A 1 75 ? -2.954 -1.031 -15.581 1.00 85.75 75 TYR A N 1
ATOM 607 C CA . TYR A 1 75 ? -1.877 -1.656 -16.373 1.00 85.75 75 TYR A CA 1
ATOM 608 C C . TYR A 1 75 ? -0.702 -2.253 -15.575 1.00 85.75 75 TYR A C 1
ATOM 610 O O . TYR A 1 75 ? 0.281 -2.679 -16.179 1.00 85.75 75 TYR A O 1
ATOM 618 N N . PHE A 1 76 ? -0.811 -2.358 -14.248 1.00 87.38 76 PHE A N 1
ATOM 619 C CA . PHE A 1 76 ? 0.165 -3.064 -13.416 1.00 87.38 76 PHE A CA 1
ATOM 620 C C . PHE A 1 76 ? -0.262 -4.516 -13.172 1.00 87.38 76 PHE A C 1
ATOM 622 O O . PHE A 1 76 ? -1.451 -4.834 -13.110 1.00 87.38 76 PHE A O 1
ATOM 629 N N . ARG A 1 77 ? 0.726 -5.396 -12.990 1.00 88.31 77 ARG A N 1
ATOM 630 C CA . ARG A 1 77 ? 0.543 -6.766 -12.502 1.00 88.31 77 ARG A CA 1
ATOM 631 C C . ARG A 1 77 ? 1.356 -6.946 -11.226 1.00 88.31 77 ARG A C 1
ATOM 633 O O . ARG A 1 77 ? 2.503 -6.517 -11.172 1.00 88.31 77 ARG A O 1
ATOM 640 N N . VAL A 1 78 ? 0.751 -7.584 -10.231 1.00 88.25 78 VAL A N 1
ATOM 641 C CA . VAL A 1 78 ? 1.391 -7.930 -8.960 1.00 88.25 78 VAL A CA 1
ATOM 642 C C . VAL A 1 78 ? 1.215 -9.427 -8.754 1.00 88.25 78 VAL A C 1
ATOM 644 O O . VAL A 1 78 ? 0.085 -9.913 -8.769 1.00 88.25 78 VAL A O 1
ATOM 647 N N . ASP A 1 79 ? 2.320 -10.140 -8.571 1.00 89.50 79 ASP A N 1
ATOM 648 C CA . ASP A 1 79 ? 2.331 -11.556 -8.215 1.00 89.50 79 ASP A CA 1
ATOM 649 C C . ASP A 1 79 ? 2.767 -11.674 -6.739 1.00 89.50 79 ASP A C 1
ATOM 651 O O . ASP A 1 79 ? 3.760 -11.072 -6.336 1.00 89.50 79 ASP A O 1
ATOM 655 N N . ILE A 1 80 ? 1.994 -12.391 -5.914 1.00 85.81 80 ILE A N 1
ATOM 656 C CA . ILE A 1 80 ? 2.236 -12.549 -4.467 1.00 85.81 80 ILE A CA 1
ATOM 657 C C . ILE A 1 80 ? 2.410 -14.034 -4.166 1.00 85.81 80 ILE A C 1
ATOM 659 O O . ILE A 1 80 ? 1.574 -14.851 -4.558 1.00 85.81 80 ILE A O 1
ATOM 663 N N . PHE A 1 81 ? 3.469 -14.369 -3.435 1.00 82.88 81 PHE A N 1
ATOM 664 C CA . PHE A 1 81 ? 3.819 -15.739 -3.078 1.00 82.88 81 PHE A CA 1
ATOM 665 C C . PHE A 1 81 ? 3.799 -15.903 -1.558 1.00 82.88 81 PHE A C 1
ATOM 667 O O . PHE A 1 81 ? 4.238 -15.017 -0.826 1.00 82.88 81 PHE A O 1
ATOM 674 N N . SER A 1 82 ? 3.280 -17.033 -1.079 1.00 79.62 82 SER A N 1
ATOM 675 C CA . SER A 1 82 ? 3.448 -17.457 0.311 1.00 79.62 82 SER A CA 1
ATOM 676 C C . SER A 1 82 ? 4.745 -18.247 0.448 1.00 79.62 82 SER A C 1
ATOM 678 O O . SER A 1 82 ? 4.993 -19.136 -0.369 1.00 79.62 82 SER A O 1
ATOM 680 N N . ASP A 1 83 ? 5.526 -17.965 1.488 1.00 74.12 83 ASP A N 1
ATOM 681 C CA . ASP A 1 83 ? 6.605 -18.861 1.912 1.00 74.12 83 ASP A CA 1
ATOM 682 C C . ASP A 1 83 ? 5.972 -20.127 2.526 1.00 74.12 83 ASP A C 1
ATOM 684 O O . ASP A 1 83 ? 5.026 -20.011 3.315 1.00 74.12 83 ASP A O 1
ATOM 688 N N . TYR A 1 84 ? 6.401 -21.314 2.085 1.00 60.28 84 TYR A N 1
ATOM 689 C CA . TYR A 1 84 ? 5.797 -22.618 2.423 1.00 60.28 84 TYR A CA 1
ATOM 690 C C . TYR A 1 84 ? 6.570 -23.350 3.520 1.00 60.28 84 TYR A C 1
ATOM 692 O O . TYR A 1 84 ? 7.812 -23.442 3.413 1.00 60.28 84 TYR A O 1
#

Sequence (84 aa):
MDIKGYILIILLMFVFTSPSVMADNQSEDNVCFYSNDNYSEKDGGKKFCVPYYTEDEWLFNQWNNTISSIKIPSYFRVDIFSDY